Protein AF-A0A7S2HCR4-F1 (afdb_monomer_lite)

Foldseek 3Di:
DLVVVLVVQLVVDDPVCSVVSSVVSVCCCVVVVVVVVVVVLVVCCVPPNDVVSVVVVVVVVVVVVVVVVVCCVVPVPPDDPVVVVVVVVVVVVVVVVVVVVVVVVVVVVD

InterPro domains:
  IPR024989 Major facilitator superfamily associated domain [PF12832] (1-55)
  IPR036259 MFS transporter superfamily [G3DSA:1.20.1250.20] (1-73)
  IPR036259 MFS transporter superfamily [SSF103473] (2-72)
  IPR051717 Major facilitator superfamily MFSD6 [PTHR16172] (1-104)

Secondary structure (DSSP, 8-state):
-HHHHHHHHHHHS-GGGHHHHHHHHHHIIIIIIHHHHHHHHHHHHHHHHHHHHHHHHHHHHHHHHHHHHHHHHHH-----THHHHHHHHHHHHHHHHHHHHHHHHHHH--

Structure (mmCIF, N/CA/C/O backbone):
data_AF-A0A7S2HCR4-F1
#
_entry.id   AF-A0A7S2HCR4-F1
#
loop_
_atom_site.group_PDB
_atom_site.id
_atom_site.type_symbol
_atom_site.label_atom_id
_atom_site.label_alt_id
_atom_site.label_comp_id
_atom_site.label_asym_id
_atom_site.label_entity_id
_atom_site.label_seq_id
_atom_site.pdbx_PDB_ins_code
_atom_site.Cartn_x
_atom_site.Cartn_y
_atom_site.Cartn_z
_atom_site.occupancy
_atom_site.B_iso_or_equiv
_atom_site.auth_seq_id
_atom_site.auth_comp_id
_atom_site.auth_asym_id
_atom_site.auth_atom_id
_atom_site.pdbx_PDB_model_num
ATOM 1 N N . MET A 1 1 ? -8.034 -0.897 -4.986 1.00 66.50 1 MET A N 1
ATOM 2 C CA . MET A 1 1 ? -7.241 -1.214 -3.776 1.00 66.50 1 MET A CA 1
ATOM 3 C C . MET A 1 1 ? -7.246 -0.083 -2.761 1.00 66.50 1 MET A C 1
ATOM 5 O O . MET A 1 1 ? -7.610 -0.363 -1.635 1.00 66.50 1 MET A O 1
ATOM 9 N N . TRP A 1 2 ? -6.952 1.167 -3.141 1.00 79.44 2 TRP A N 1
ATOM 10 C CA . TRP A 1 2 ? -6.887 2.307 -2.209 1.00 79.44 2 TRP A CA 1
ATOM 11 C C . TRP A 1 2 ? -8.051 2.398 -1.201 1.00 79.44 2 TRP A C 1
ATOM 13 O O . TRP A 1 2 ? -7.822 2.290 -0.001 1.00 79.44 2 TRP A O 1
ATOM 23 N N . ALA A 1 3 ? -9.297 2.512 -1.675 1.00 81.62 3 ALA A N 1
ATOM 24 C CA . ALA A 1 3 ? -10.467 2.624 -0.794 1.00 81.62 3 ALA A CA 1
ATOM 25 C C . ALA A 1 3 ? -10.622 1.418 0.153 1.00 81.62 3 ALA A C 1
ATOM 27 O O . ALA A 1 3 ? -10.871 1.593 1.340 1.00 81.62 3 ALA A O 1
ATOM 28 N N . ALA A 1 4 ? -10.390 0.203 -0.353 1.00 84.88 4 ALA A N 1
ATOM 29 C CA . ALA A 1 4 ? -10.445 -1.015 0.452 1.00 84.88 4 ALA A CA 1
ATOM 30 C C . ALA A 1 4 ? -9.337 -1.060 1.518 1.00 84.88 4 ALA A C 1
ATOM 32 O O . ALA A 1 4 ? -9.591 -1.487 2.636 1.00 84.88 4 ALA A O 1
ATOM 33 N N . SER A 1 5 ? -8.124 -0.590 1.208 1.00 85.88 5 SER A N 1
ATOM 34 C CA . SER A 1 5 ? -7.018 -0.519 2.171 1.00 85.88 5 SER A CA 1
ATOM 35 C C . SER A 1 5 ? -7.290 0.488 3.288 1.00 85.88 5 SER A C 1
ATOM 37 O O . SER A 1 5 ? -7.001 0.204 4.448 1.00 85.88 5 SER A O 1
ATOM 39 N N . VAL A 1 6 ? -7.867 1.645 2.952 1.00 87.25 6 VAL A N 1
ATOM 40 C CA . VAL A 1 6 ? -8.254 2.671 3.933 1.00 87.25 6 VAL A CA 1
ATOM 41 C C . VAL A 1 6 ? -9.367 2.151 4.841 1.00 87.25 6 VAL A C 1
ATOM 43 O O . VAL A 1 6 ? -9.264 2.282 6.058 1.00 87.25 6 VAL A O 1
ATOM 46 N N . GLU A 1 7 ? -10.386 1.508 4.270 1.00 86.25 7 GLU A N 1
ATOM 47 C CA . GLU A 1 7 ? -11.500 0.943 5.034 1.00 86.25 7 GLU A CA 1
ATOM 48 C C . GLU A 1 7 ? -11.057 -0.226 5.921 1.00 86.25 7 GLU A C 1
ATOM 50 O O . GLU A 1 7 ? -11.403 -0.287 7.100 1.00 86.25 7 GLU A O 1
ATOM 55 N N . TYR A 1 8 ? -10.202 -1.108 5.399 1.00 85.31 8 TYR A N 1
ATOM 56 C CA . TYR A 1 8 ? -9.607 -2.189 6.178 1.00 85.31 8 TYR A CA 1
ATOM 57 C C . TYR A 1 8 ? -8.803 -1.644 7.366 1.00 85.31 8 TYR A C 1
ATOM 59 O O . TYR A 1 8 ? -9.006 -2.064 8.505 1.00 85.31 8 TYR A O 1
ATOM 67 N N . ALA A 1 9 ? -7.950 -0.644 7.139 1.00 87.12 9 ALA A N 1
ATOM 68 C CA . ALA A 1 9 ? -7.171 -0.019 8.202 1.00 87.12 9 ALA A CA 1
ATOM 69 C C . ALA A 1 9 ? -8.055 0.700 9.236 1.00 87.12 9 ALA A C 1
ATOM 71 O O . ALA A 1 9 ? -7.800 0.602 10.438 1.00 87.12 9 ALA A O 1
ATOM 72 N N . ARG A 1 10 ? -9.126 1.368 8.787 1.00 87.19 10 ARG A N 1
ATOM 73 C CA . ARG A 1 10 ? -10.137 1.978 9.660 1.00 87.19 10 ARG A CA 1
ATOM 74 C C . ARG A 1 10 ? -10.811 0.934 10.548 1.00 87.19 10 ARG A C 1
ATOM 76 O O . ARG A 1 10 ? -10.967 1.179 11.739 1.00 87.19 10 ARG A O 1
ATOM 83 N N . SER A 1 11 ? -11.177 -0.217 9.983 1.00 86.06 11 SER A N 1
ATOM 84 C CA . SER A 1 11 ? -11.845 -1.300 10.715 1.00 86.06 11 SER A CA 1
ATOM 85 C C . SER A 1 11 ? -10.947 -1.960 11.769 1.00 86.06 11 SER A C 1
ATOM 87 O O . SER A 1 11 ? -11.430 -2.413 12.807 1.00 86.06 11 SER A O 1
ATOM 89 N N . LEU A 1 12 ? -9.632 -1.978 11.529 1.00 85.00 12 LEU A N 1
ATOM 90 C CA . LEU A 1 12 ? -8.655 -2.550 12.451 1.00 85.00 12 LEU A CA 1
ATOM 91 C C . LEU A 1 12 ? -8.350 -1.605 13.627 1.00 85.00 12 LEU A C 1
ATOM 93 O O . LEU A 1 12 ? -8.125 -2.062 14.750 1.00 85.00 12 LEU A O 1
ATOM 97 N N . ALA A 1 13 ? -8.356 -0.293 13.376 1.00 85.25 13 ALA A N 1
ATOM 98 C CA . ALA A 1 13 ? -7.997 0.723 14.357 1.00 85.25 13 ALA A CA 1
ATOM 99 C C . ALA A 1 13 ? -9.078 0.935 15.443 1.00 85.25 13 ALA A C 1
ATOM 101 O O . ALA A 1 13 ? -10.278 0.862 15.157 1.00 85.25 13 ALA A O 1
ATOM 102 N N . PRO A 1 14 ? -8.682 1.267 16.689 1.00 84.62 14 PRO A N 1
ATOM 103 C CA . PRO A 1 14 ? -9.604 1.771 17.708 1.00 84.62 14 PRO A CA 1
ATOM 104 C C . PRO A 1 14 ? -10.316 3.043 17.233 1.00 84.62 14 PRO A C 1
ATOM 106 O O . PRO A 1 14 ? -9.724 3.841 16.505 1.00 84.62 14 PRO A O 1
ATOM 109 N N . ILE A 1 15 ? -11.558 3.263 17.680 1.00 85.38 15 ILE A N 1
ATOM 110 C CA . ILE A 1 15 ? -12.421 4.381 17.243 1.00 85.38 15 ILE A CA 1
ATOM 111 C C . ILE A 1 15 ? -11.700 5.732 17.363 1.00 85.38 15 ILE A C 1
ATOM 113 O O . ILE A 1 15 ? -11.708 6.529 16.428 1.00 85.38 15 ILE A O 1
ATOM 117 N N . GLN A 1 16 ? -10.995 5.949 18.474 1.00 92.00 16 GLN A N 1
ATOM 118 C CA . GLN A 1 16 ? -10.278 7.189 18.784 1.00 92.00 16 GLN A CA 1
ATOM 119 C C . GLN A 1 16 ? -9.101 7.467 17.831 1.00 92.00 16 GLN A C 1
ATOM 121 O O . GLN A 1 16 ? -8.626 8.596 17.748 1.00 92.00 16 GLN A O 1
ATOM 126 N N . HIS A 1 17 ? -8.627 6.452 17.103 1.00 90.06 17 HIS A N 1
ATOM 127 C CA . HIS A 1 17 ? -7.440 6.524 16.248 1.00 90.06 17 HIS A CA 1
ATOM 128 C C . HIS A 1 17 ? -7.721 6.201 14.776 1.00 90.06 17 HIS A C 1
ATOM 130 O O . HIS A 1 17 ? -6.784 6.122 13.979 1.00 90.06 17 HIS A O 1
ATOM 136 N N . GLN A 1 18 ? -8.990 6.059 14.377 1.00 90.38 18 GLN A N 1
ATOM 137 C CA . GLN A 1 18 ? -9.350 5.775 12.985 1.00 90.38 18 GLN A CA 1
ATOM 138 C C . GLN A 1 18 ? -8.815 6.844 12.022 1.00 90.38 18 GLN A C 1
ATOM 140 O O . GLN A 1 18 ? -8.238 6.500 10.992 1.00 90.38 18 GLN A O 1
ATOM 145 N N . GLY A 1 19 ? -8.931 8.130 12.375 1.00 89.44 19 GLY A N 1
ATOM 146 C CA . GLY A 1 19 ? -8.413 9.233 11.557 1.00 89.44 19 GLY A CA 1
ATOM 147 C C . GLY A 1 19 ? -6.892 9.182 11.380 1.00 89.44 19 GLY A C 1
ATOM 148 O O . GLY A 1 19 ? -6.391 9.290 10.260 1.00 89.44 19 GLY A O 1
ATOM 149 N N . THR A 1 20 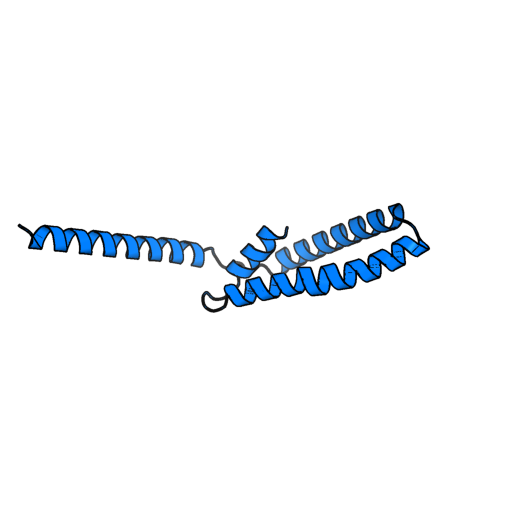? -6.151 8.928 12.463 1.00 93.44 20 THR A N 1
ATOM 150 C CA . THR A 1 20 ? -4.689 8.764 12.422 1.00 93.44 20 THR A CA 1
ATOM 151 C C . THR A 1 20 ? -4.286 7.568 11.564 1.00 93.44 20 THR A C 1
ATOM 153 O O . THR A 1 20 ? -3.360 7.676 10.764 1.00 93.44 20 THR A O 1
ATOM 156 N N . MET A 1 21 ? -5.002 6.445 11.667 1.00 92.81 21 MET A N 1
ATOM 157 C CA . MET A 1 21 ? -4.707 5.254 10.872 1.00 92.81 21 MET A CA 1
ATOM 158 C C . MET A 1 21 ? -4.926 5.495 9.371 1.00 92.81 21 MET A C 1
ATOM 160 O O . MET A 1 21 ? -4.082 5.129 8.555 1.00 92.81 21 MET A O 1
ATOM 164 N N . GLN A 1 22 ? -6.011 6.173 8.989 1.00 91.75 22 GLN A N 1
ATOM 165 C CA . GLN A 1 22 ? -6.242 6.551 7.590 1.00 91.75 22 GLN A CA 1
ATOM 166 C C . GLN A 1 22 ? -5.167 7.522 7.077 1.00 91.75 22 GLN A C 1
ATOM 168 O O . GLN A 1 22 ? -4.685 7.374 5.951 1.00 91.75 22 GLN A O 1
ATOM 173 N N . ALA A 1 23 ? -4.747 8.485 7.906 1.00 91.94 23 ALA A N 1
ATOM 174 C CA . ALA A 1 23 ? -3.667 9.410 7.574 1.00 91.94 23 ALA A CA 1
ATOM 175 C C . ALA A 1 23 ? -2.324 8.686 7.379 1.00 91.94 23 ALA A C 1
ATOM 177 O O . ALA A 1 23 ? -1.598 9.003 6.438 1.00 91.94 23 ALA A O 1
ATOM 178 N N . LEU A 1 24 ? -2.022 7.674 8.200 1.00 93.88 24 LEU A N 1
ATOM 179 C CA . LEU A 1 24 ? -0.830 6.836 8.047 1.00 93.88 24 LEU A CA 1
ATOM 180 C C . LEU A 1 24 ? -0.847 6.056 6.732 1.00 93.88 24 LEU A C 1
ATOM 182 O O . LEU A 1 24 ? 0.131 6.097 5.987 1.00 93.88 24 LEU A O 1
ATOM 186 N N . VAL A 1 25 ? -1.966 5.406 6.399 1.00 92.88 25 VAL A N 1
ATOM 187 C CA . VAL A 1 25 ? -2.120 4.696 5.117 1.00 92.88 25 VAL A CA 1
ATOM 188 C C . VAL A 1 25 ? -1.946 5.660 3.938 1.00 92.88 25 VAL A C 1
ATOM 190 O O . VAL A 1 25 ? -1.288 5.327 2.951 1.00 92.88 25 VAL A O 1
ATOM 193 N N . ARG A 1 26 ? -2.467 6.888 4.056 1.00 89.94 26 ARG A N 1
ATOM 194 C CA . ARG A 1 26 ? -2.302 7.953 3.053 1.00 89.94 26 ARG A CA 1
ATOM 195 C C . ARG A 1 26 ? -0.864 8.411 2.910 1.00 89.94 26 ARG A C 1
ATOM 197 O O . ARG A 1 26 ? -0.386 8.507 1.781 1.00 89.94 26 ARG A O 1
ATOM 204 N N . GLY A 1 27 ? -0.178 8.666 4.017 1.00 92.00 27 GLY A N 1
ATOM 205 C CA . GLY A 1 27 ? 1.232 9.038 4.007 1.00 92.00 27 GLY A CA 1
ATOM 206 C C . GLY A 1 27 ? 2.089 7.949 3.367 1.00 92.00 27 GLY A C 1
ATOM 207 O O . GLY A 1 27 ? 2.879 8.234 2.471 1.00 92.00 27 GLY A O 1
ATOM 208 N N . LEU A 1 28 ? 1.868 6.691 3.749 1.00 92.38 28 LEU A N 1
ATOM 209 C CA . LEU A 1 28 ? 2.616 5.559 3.211 1.00 92.38 28 LEU A CA 1
ATOM 210 C C . LEU A 1 28 ? 2.428 5.415 1.696 1.00 92.38 28 LEU A C 1
ATOM 212 O O . LEU A 1 28 ? 3.400 5.226 0.970 1.00 92.38 28 LEU A O 1
ATOM 216 N N . TYR A 1 29 ? 1.199 5.548 1.198 1.00 90.25 29 TYR A N 1
ATOM 217 C CA . TYR A 1 29 ? 0.937 5.419 -0.232 1.00 90.25 29 TYR A CA 1
ATOM 218 C C . TYR A 1 29 ? 1.476 6.604 -1.039 1.00 90.25 29 TYR A C 1
ATOM 220 O O . TYR A 1 29 ? 2.248 6.411 -1.977 1.00 90.25 29 TYR A O 1
ATOM 228 N N . TYR A 1 30 ? 1.096 7.832 -0.679 1.00 90.19 30 TYR A N 1
ATOM 229 C CA . TYR A 1 30 ? 1.397 9.002 -1.506 1.00 90.19 30 TYR A CA 1
ATOM 230 C C . TYR A 1 30 ? 2.811 9.540 -1.313 1.00 90.19 30 TYR A C 1
ATOM 232 O O . TYR A 1 30 ? 3.424 9.970 -2.284 1.00 90.19 30 TYR A O 1
ATOM 240 N N . LEU A 1 31 ? 3.340 9.542 -0.089 1.00 90.31 31 LEU A N 1
ATOM 241 C CA . LEU A 1 31 ? 4.665 10.114 0.158 1.00 90.31 31 LEU A CA 1
ATOM 242 C C . LEU A 1 31 ? 5.751 9.083 -0.120 1.00 90.31 31 LEU A C 1
ATOM 244 O O . LEU A 1 31 ? 6.681 9.352 -0.873 1.00 90.31 31 LEU A O 1
ATOM 248 N N . ILE A 1 32 ? 5.613 7.888 0.450 1.00 92.38 32 ILE A N 1
ATOM 249 C CA . ILE A 1 32 ? 6.648 6.857 0.346 1.00 92.38 32 ILE A CA 1
ATOM 250 C C . ILE A 1 32 ? 6.482 6.086 -0.964 1.00 92.38 32 ILE A C 1
ATOM 252 O O . ILE A 1 32 ? 7.404 6.052 -1.775 1.00 92.38 32 ILE A O 1
ATOM 256 N N . GLY A 1 33 ? 5.297 5.521 -1.208 1.00 90.38 33 GLY A N 1
ATOM 257 C CA . GLY A 1 33 ? 5.019 4.715 -2.396 1.00 90.38 33 GLY A CA 1
ATOM 258 C C . GLY A 1 33 ? 5.197 5.493 -3.700 1.00 90.38 33 GLY A C 1
ATOM 259 O O . GLY A 1 33 ? 6.041 5.134 -4.521 1.00 90.38 33 GLY A O 1
ATOM 260 N N . CYS A 1 34 ? 4.438 6.575 -3.897 1.00 92.25 34 CYS A N 1
ATOM 261 C CA . CYS A 1 34 ? 4.548 7.375 -5.121 1.00 92.25 34 CYS A CA 1
ATOM 262 C C . CYS A 1 34 ? 5.886 8.121 -5.213 1.00 92.25 34 CYS A C 1
ATOM 264 O O . CYS A 1 34 ? 6.449 8.202 -6.304 1.00 92.25 34 CYS A O 1
ATOM 266 N N . GLY A 1 35 ? 6.420 8.621 -4.093 1.00 94.19 35 GLY A N 1
ATOM 267 C CA . GLY A 1 35 ? 7.712 9.306 -4.061 1.00 94.19 35 GLY A CA 1
ATOM 268 C C . GLY A 1 35 ? 8.846 8.402 -4.539 1.00 94.19 35 GLY A C 1
ATOM 269 O O . GLY A 1 35 ? 9.421 8.641 -5.599 1.00 94.19 35 GLY A O 1
ATOM 270 N N . ILE A 1 36 ? 9.110 7.310 -3.817 1.00 94.38 36 ILE A N 1
ATOM 271 C CA . ILE A 1 36 ? 10.174 6.356 -4.168 1.00 94.38 36 ILE A CA 1
ATOM 272 C C . ILE A 1 36 ? 9.895 5.712 -5.529 1.00 94.38 36 ILE A C 1
ATOM 274 O O . ILE A 1 36 ? 10.799 5.592 -6.356 1.00 94.38 36 ILE A O 1
ATOM 278 N N . GLY A 1 37 ? 8.638 5.341 -5.786 1.00 92.88 37 GLY A N 1
ATOM 279 C CA . GLY A 1 37 ? 8.227 4.716 -7.036 1.00 92.88 37 GLY A CA 1
ATOM 280 C C . GLY A 1 37 ? 8.501 5.592 -8.255 1.00 92.88 37 GLY A C 1
ATOM 281 O O . GLY A 1 37 ? 8.980 5.077 -9.257 1.00 92.88 37 GLY A O 1
ATOM 282 N N . SER A 1 38 ? 8.261 6.903 -8.174 1.00 94.62 38 SER A N 1
ATOM 283 C CA . SER A 1 38 ? 8.511 7.826 -9.290 1.00 94.62 38 SER A CA 1
ATOM 284 C C . SER A 1 38 ? 10.001 7.991 -9.603 1.00 94.62 38 SER A C 1
ATOM 286 O O . SER A 1 38 ? 10.380 7.954 -10.774 1.00 94.62 38 SER A O 1
ATOM 288 N N . VAL A 1 39 ? 10.855 8.085 -8.576 1.00 96.06 39 VAL A N 1
ATOM 289 C CA . VAL A 1 39 ? 12.315 8.168 -8.749 1.00 96.06 39 VAL A CA 1
ATOM 290 C C . VAL A 1 39 ? 12.856 6.870 -9.349 1.00 96.06 39 VAL A C 1
ATOM 292 O O . VAL A 1 39 ? 13.574 6.897 -10.349 1.00 96.06 39 VAL A O 1
ATOM 295 N N . PHE A 1 40 ? 12.466 5.725 -8.783 1.00 95.12 40 PHE A N 1
ATOM 296 C CA . PHE A 1 40 ? 12.886 4.415 -9.276 1.00 95.12 40 PHE A CA 1
ATOM 297 C C . PHE A 1 40 ? 12.388 4.154 -10.704 1.00 95.12 40 PHE A C 1
ATOM 299 O O . PHE A 1 40 ? 13.157 3.715 -11.558 1.00 95.12 40 PHE A O 1
ATOM 306 N N . ALA A 1 41 ? 11.124 4.476 -10.991 1.00 94.31 41 ALA A N 1
ATOM 307 C CA . ALA A 1 41 ? 10.548 4.342 -12.323 1.00 94.31 41 ALA A CA 1
ATOM 308 C C . ALA A 1 41 ? 11.293 5.194 -13.351 1.00 94.31 41 ALA A C 1
ATOM 310 O O . ALA A 1 41 ? 11.600 4.698 -14.430 1.00 94.31 41 ALA A O 1
ATOM 311 N N . GLY A 1 42 ? 11.613 6.449 -13.016 1.00 95.44 42 GLY A N 1
ATOM 312 C CA . GLY A 1 42 ? 12.371 7.336 -13.898 1.00 95.44 42 GLY A CA 1
ATOM 313 C C . GLY A 1 42 ? 13.729 6.746 -14.276 1.00 95.44 42 GLY A C 1
ATOM 314 O O . GLY A 1 42 ? 14.074 6.709 -15.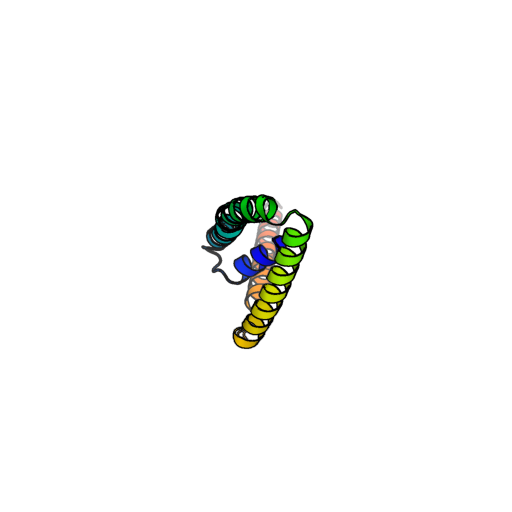456 1.00 95.44 42 GLY A O 1
ATOM 315 N N . TYR A 1 43 ? 14.454 6.203 -13.294 1.00 96.62 43 TYR A N 1
ATOM 316 C CA . TYR A 1 43 ? 15.737 5.540 -13.529 1.00 96.62 43 TYR A CA 1
ATOM 317 C C . TYR A 1 43 ? 15.603 4.304 -14.433 1.00 96.62 43 TYR A C 1
ATOM 319 O O . TYR A 1 43 ? 16.329 4.164 -15.415 1.00 96.62 43 TYR A O 1
ATOM 327 N N . VAL A 1 44 ? 14.637 3.425 -14.149 1.00 96.31 44 VAL A N 1
ATOM 328 C CA . VAL A 1 44 ? 14.426 2.194 -14.930 1.00 96.31 44 VAL A CA 1
ATOM 329 C C . VAL A 1 44 ? 13.963 2.494 -16.356 1.00 96.31 44 VAL A C 1
ATOM 331 O O . VAL A 1 44 ? 14.398 1.827 -17.292 1.00 96.31 44 VAL A O 1
ATOM 334 N N . ILE A 1 45 ? 13.098 3.493 -16.543 1.00 97.38 45 ILE A N 1
ATOM 335 C CA . ILE A 1 45 ? 12.625 3.901 -17.871 1.00 97.38 45 ILE A CA 1
ATOM 336 C C . ILE A 1 45 ? 13.783 4.452 -18.709 1.00 97.38 45 ILE A C 1
ATOM 338 O O . ILE A 1 45 ? 13.843 4.146 -19.898 1.00 97.38 45 ILE A O 1
ATOM 342 N N . ALA A 1 46 ? 14.706 5.210 -18.109 1.00 97.00 46 ALA A N 1
ATOM 343 C CA . ALA A 1 46 ? 15.864 5.752 -18.818 1.00 97.00 46 ALA A CA 1
ATOM 344 C C . ALA A 1 46 ? 16.821 4.656 -19.333 1.00 97.00 46 ALA A C 1
ATOM 346 O O . ALA A 1 46 ? 17.345 4.792 -20.434 1.00 97.00 46 ALA A O 1
ATOM 347 N N . ASP A 1 47 ? 17.016 3.569 -18.574 1.00 97.38 47 ASP A N 1
ATOM 348 C CA . ASP A 1 47 ? 17.913 2.458 -18.948 1.00 97.38 47 ASP A CA 1
ATOM 349 C C . ASP A 1 47 ? 17.235 1.400 -19.844 1.00 97.38 47 ASP A C 1
ATOM 351 O O . ASP A 1 47 ? 17.806 0.929 -20.825 1.00 97.38 47 ASP A O 1
ATOM 355 N N . ARG A 1 48 ? 15.998 1.003 -19.515 1.00 96.38 48 ARG A N 1
ATOM 356 C CA . ARG A 1 48 ? 15.322 -0.186 -20.083 1.00 96.38 48 ARG A CA 1
ATOM 357 C C . ARG A 1 48 ? 14.061 0.132 -20.890 1.00 96.38 48 ARG A C 1
ATOM 359 O O . ARG A 1 48 ? 13.480 -0.770 -21.499 1.00 96.38 48 ARG A O 1
ATOM 366 N N . GLY A 1 49 ? 13.602 1.382 -20.867 1.00 96.69 49 GLY A N 1
ATOM 367 C CA . GLY A 1 49 ? 12.374 1.824 -21.522 1.00 96.69 49 GLY A CA 1
ATOM 368 C C . GLY A 1 49 ? 11.076 1.444 -20.796 1.00 96.69 49 GLY A C 1
ATOM 369 O O . GLY A 1 49 ? 11.037 0.689 -19.820 1.00 96.69 49 GLY A O 1
ATOM 370 N N . TYR A 1 50 ? 9.962 1.967 -21.312 1.00 95.75 50 TYR A N 1
ATOM 371 C CA . TYR A 1 50 ? 8.633 1.845 -20.699 1.00 95.75 50 TYR A CA 1
ATOM 372 C C . TYR A 1 50 ? 8.108 0.406 -20.628 1.00 95.75 50 TYR A C 1
ATOM 374 O O . TYR A 1 50 ? 7.509 0.015 -19.628 1.00 95.75 50 TYR A O 1
ATOM 382 N N . VAL A 1 51 ? 8.340 -0.408 -21.665 1.00 96.69 51 VAL A N 1
ATOM 383 C CA . VAL A 1 51 ? 7.815 -1.785 -21.728 1.00 96.69 51 VAL A CA 1
ATOM 384 C C . VAL A 1 51 ? 8.373 -2.635 -20.588 1.00 96.69 51 VAL A C 1
ATOM 386 O O . VAL A 1 51 ? 7.625 -3.358 -19.930 1.00 96.69 51 VAL A O 1
ATOM 389 N N . PHE A 1 52 ? 9.677 -2.531 -20.321 1.00 95.94 52 PHE A N 1
ATOM 390 C CA . PHE A 1 52 ? 10.298 -3.240 -19.207 1.00 95.94 52 PHE A CA 1
ATOM 391 C C . PHE A 1 52 ? 9.736 -2.763 -17.864 1.00 95.94 52 PHE A C 1
ATOM 393 O O . PHE A 1 52 ? 9.396 -3.594 -17.023 1.00 95.94 52 PHE A O 1
ATOM 400 N N . MET A 1 53 ? 9.550 -1.450 -17.694 1.00 96.00 53 MET A N 1
ATOM 401 C CA . MET A 1 53 ? 8.976 -0.876 -16.476 1.00 96.00 53 MET A CA 1
ATOM 402 C C . MET A 1 53 ? 7.566 -1.413 -16.181 1.00 96.00 53 MET A C 1
ATOM 404 O O . MET A 1 53 ? 7.285 -1.812 -15.052 1.00 96.00 53 MET A O 1
ATOM 408 N N . TYR A 1 54 ? 6.688 -1.499 -17.185 1.00 94.69 54 TYR A N 1
ATOM 409 C CA . TYR A 1 54 ? 5.344 -2.059 -16.995 1.00 94.69 54 TYR A CA 1
ATOM 410 C C . TYR A 1 54 ? 5.367 -3.554 -16.659 1.00 94.69 54 TYR A C 1
ATOM 412 O O . TYR A 1 54 ? 4.613 -3.998 -15.792 1.00 94.69 54 TYR A O 1
ATOM 420 N N . ARG A 1 55 ? 6.254 -4.337 -17.290 1.00 97.12 55 ARG A N 1
ATOM 421 C CA . ARG A 1 55 ? 6.422 -5.767 -16.964 1.00 97.12 55 ARG A CA 1
ATOM 422 C C . ARG A 1 55 ? 6.931 -5.957 -15.536 1.00 97.12 55 ARG A C 1
ATOM 424 O O . ARG A 1 55 ? 6.424 -6.818 -14.814 1.00 97.12 55 ARG A O 1
ATOM 431 N N . LEU A 1 56 ? 7.890 -5.131 -15.117 1.00 95.50 56 LEU A N 1
ATOM 432 C CA . LEU A 1 56 ? 8.419 -5.126 -13.757 1.00 95.50 56 LEU A CA 1
ATOM 433 C C . LEU A 1 56 ? 7.325 -4.757 -12.748 1.00 95.50 56 LEU A C 1
ATOM 435 O O . LEU A 1 56 ? 7.108 -5.497 -11.794 1.00 95.50 56 LEU A O 1
ATOM 439 N N . GLY A 1 57 ? 6.587 -3.673 -12.996 1.00 94.44 57 GLY A N 1
ATOM 440 C CA . GLY A 1 57 ? 5.476 -3.240 -12.148 1.00 94.44 57 GLY A CA 1
ATOM 441 C C . GLY A 1 57 ? 4.390 -4.309 -12.002 1.00 94.44 57 GLY A C 1
ATOM 442 O O . GLY A 1 57 ? 3.959 -4.596 -10.887 1.00 94.44 57 GLY A O 1
ATOM 443 N N . GLY A 1 58 ? 4.004 -4.963 -13.102 1.00 95.75 58 GLY A N 1
ATOM 444 C CA . GLY A 1 58 ? 3.055 -6.080 -13.071 1.00 95.75 58 GLY A CA 1
ATOM 445 C C . GLY A 1 58 ? 3.558 -7.265 -12.243 1.00 95.75 58 GLY A C 1
ATOM 446 O O . GLY A 1 58 ? 2.817 -7.806 -11.424 1.00 95.75 58 GLY A O 1
ATOM 447 N N . THR A 1 59 ? 4.835 -7.624 -12.396 1.00 96.69 59 THR A N 1
ATOM 448 C CA . THR A 1 59 ? 5.464 -8.713 -11.629 1.00 96.69 59 THR A CA 1
ATOM 449 C C . THR A 1 59 ? 5.503 -8.394 -10.136 1.00 96.69 59 THR A C 1
ATOM 451 O O . THR A 1 59 ? 5.110 -9.223 -9.319 1.00 96.69 59 THR A O 1
ATOM 454 N N . LEU A 1 60 ? 5.915 -7.177 -9.770 1.00 95.12 60 LEU A N 1
ATOM 455 C CA . LEU A 1 60 ? 5.937 -6.729 -8.377 1.00 95.12 60 LEU A CA 1
ATOM 456 C C . LEU A 1 60 ? 4.533 -6.737 -7.760 1.00 95.12 60 LEU A C 1
ATOM 458 O O . LEU A 1 60 ? 4.368 -7.170 -6.622 1.00 95.12 60 LEU A O 1
ATOM 462 N N . MET A 1 61 ? 3.513 -6.328 -8.519 1.00 93.81 61 MET A N 1
ATOM 463 C CA . MET A 1 61 ? 2.131 -6.323 -8.042 1.00 93.81 61 MET A CA 1
ATOM 464 C C . MET A 1 61 ? 1.575 -7.736 -7.838 1.00 93.81 61 MET A C 1
ATOM 466 O O . MET A 1 61 ? 0.848 -7.983 -6.873 1.00 93.81 61 MET A O 1
ATOM 470 N N . LEU A 1 62 ? 1.946 -8.680 -8.707 1.00 96.31 62 LEU A N 1
ATOM 471 C CA . LEU A 1 62 ? 1.620 -10.094 -8.537 1.00 96.31 62 LEU A CA 1
ATOM 472 C C . LEU A 1 62 ? 2.270 -10.652 -7.263 1.00 96.31 62 LEU A C 1
ATOM 474 O O . LEU A 1 62 ? 1.577 -11.232 -6.429 1.00 96.31 62 LEU A O 1
ATOM 478 N N . VAL A 1 63 ? 3.575 -10.424 -7.080 1.00 96.25 63 VAL A N 1
ATOM 479 C CA . VAL A 1 63 ? 4.319 -10.872 -5.891 1.00 96.25 63 VAL A CA 1
ATOM 480 C C . VAL A 1 63 ? 3.703 -10.296 -4.616 1.00 96.25 63 VAL A C 1
ATOM 482 O O . VAL A 1 63 ? 3.428 -11.043 -3.679 1.00 96.25 63 VAL A O 1
ATOM 485 N N . TRP A 1 64 ? 3.409 -8.993 -4.596 1.00 92.81 64 TRP A N 1
ATOM 486 C CA . TRP A 1 64 ? 2.756 -8.348 -3.458 1.00 92.81 64 TRP A CA 1
ATOM 487 C C . TRP A 1 64 ? 1.380 -8.951 -3.161 1.00 92.81 64 TRP A C 1
ATOM 489 O O . TRP A 1 64 ? 1.058 -9.214 -2.005 1.00 92.81 64 TRP A O 1
ATOM 499 N N . SER A 1 65 ? 0.588 -9.235 -4.197 1.00 92.69 65 SER A N 1
ATOM 500 C CA . SER A 1 65 ? -0.736 -9.849 -4.044 1.00 92.69 65 SER A CA 1
ATOM 501 C C . SER A 1 65 ? -0.651 -11.256 -3.446 1.00 92.69 65 SER A C 1
ATOM 503 O O . SER A 1 65 ? -1.469 -11.609 -2.597 1.00 92.69 65 SER A O 1
ATOM 505 N N . VAL A 1 66 ? 0.344 -12.054 -3.848 1.00 95.81 66 VAL A N 1
ATOM 506 C CA . VAL A 1 66 ? 0.588 -13.391 -3.283 1.00 95.81 66 VAL A CA 1
ATOM 507 C C . VAL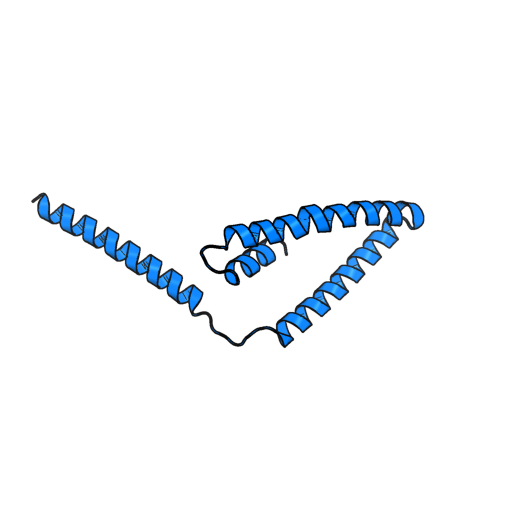 A 1 66 ? 1.003 -13.287 -1.817 1.00 95.81 66 VAL A C 1
ATOM 509 O O . VAL A 1 66 ? 0.396 -13.941 -0.971 1.00 95.81 66 VAL A O 1
ATOM 512 N N . ILE A 1 67 ? 1.977 -12.426 -1.502 1.00 94.81 67 ILE A N 1
ATOM 513 C CA . ILE A 1 67 ? 2.430 -12.193 -0.123 1.00 94.81 67 ILE A CA 1
ATOM 514 C C . ILE A 1 67 ? 1.255 -11.755 0.751 1.00 94.81 67 ILE A C 1
ATOM 516 O O . ILE A 1 67 ? 1.037 -12.330 1.813 1.00 94.81 67 ILE A O 1
ATOM 520 N N . TRP A 1 68 ? 0.462 -10.786 0.292 1.00 89.25 68 TRP A N 1
ATOM 521 C CA . TRP A 1 68 ? -0.698 -10.296 1.029 1.00 89.25 68 TRP A CA 1
ATOM 522 C C . TRP A 1 68 ? -1.713 -11.404 1.314 1.00 89.25 68 TRP A C 1
ATOM 524 O O . TRP A 1 68 ? -2.174 -11.526 2.444 1.00 89.25 68 TRP A O 1
ATOM 534 N N . ASN A 1 69 ? -2.037 -12.244 0.328 1.00 91.19 69 ASN A N 1
ATOM 535 C CA . ASN A 1 69 ? -2.954 -13.365 0.540 1.00 91.19 69 ASN A CA 1
ATOM 536 C C . ASN A 1 69 ? -2.405 -14.371 1.557 1.00 91.19 69 ASN A C 1
ATOM 538 O O . ASN A 1 69 ? -3.147 -14.801 2.436 1.00 91.19 69 ASN A O 1
ATOM 542 N N . ILE A 1 70 ? -1.113 -14.706 1.484 1.00 94.62 70 ILE A N 1
ATOM 543 C CA . ILE A 1 70 ? -0.470 -15.601 2.457 1.00 94.62 70 ILE A CA 1
ATOM 544 C C . ILE A 1 70 ? -0.531 -14.992 3.860 1.00 94.62 70 ILE A C 1
ATOM 546 O O . ILE A 1 70 ? -0.915 -15.677 4.804 1.00 94.62 70 ILE A O 1
ATOM 550 N N . LEU A 1 71 ? -0.196 -13.706 3.998 1.00 90.56 71 LEU A N 1
ATOM 551 C CA . LEU A 1 71 ? -0.244 -13.005 5.279 1.00 90.56 71 LEU A CA 1
ATOM 552 C C . LEU A 1 71 ? -1.667 -12.940 5.831 1.00 90.56 71 LEU A C 1
ATOM 554 O O . LEU A 1 71 ? -1.864 -13.202 7.010 1.00 90.56 71 LEU A O 1
ATOM 558 N N . MET A 1 72 ? -2.664 -12.653 4.997 1.00 86.44 72 MET A N 1
ATOM 559 C CA . MET A 1 72 ? -4.058 -12.687 5.426 1.00 86.44 72 MET A CA 1
ATOM 560 C C . MET A 1 72 ? -4.438 -14.092 5.896 1.00 86.44 72 MET A C 1
ATOM 562 O O . MET A 1 72 ? -4.952 -14.237 6.997 1.00 86.44 72 MET A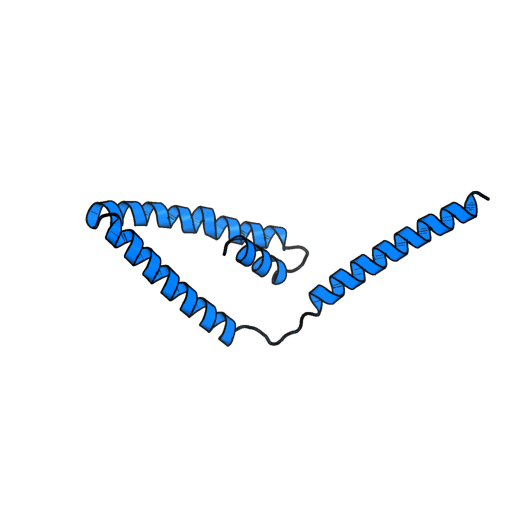 O 1
ATOM 566 N N . VAL A 1 73 ? -4.126 -15.151 5.152 1.00 89.69 73 VAL A N 1
ATOM 567 C CA . VAL A 1 73 ? -4.438 -16.523 5.590 1.00 89.69 73 VAL A CA 1
ATOM 568 C C . VAL A 1 73 ? -3.724 -16.885 6.899 1.00 89.69 73 VAL A C 1
ATOM 570 O O . VAL A 1 73 ? -4.331 -17.503 7.771 1.00 89.69 73 VAL A O 1
ATOM 573 N N . ALA A 1 74 ? -2.463 -16.484 7.059 1.00 89.62 74 ALA A N 1
ATOM 574 C CA . ALA A 1 74 ? -1.660 -16.806 8.236 1.00 89.62 74 ALA A CA 1
ATOM 575 C C . ALA A 1 74 ? -2.054 -16.000 9.484 1.00 89.62 74 ALA A C 1
ATOM 577 O O . ALA A 1 74 ? -2.014 -16.529 10.592 1.00 89.62 74 ALA A O 1
ATOM 578 N N . PHE A 1 75 ? -2.415 -14.726 9.310 1.00 84.44 75 PHE A N 1
ATOM 579 C CA . PHE A 1 75 ? -2.579 -13.772 10.407 1.00 84.44 75 PHE A CA 1
ATOM 580 C C . PHE A 1 75 ? -4.002 -13.273 10.606 1.00 84.44 75 PHE A C 1
ATOM 582 O O . PHE A 1 75 ? -4.202 -12.512 11.548 1.00 84.44 75 PHE A O 1
ATOM 589 N N . THR A 1 76 ? -4.989 -13.666 9.789 1.00 73.19 76 THR A N 1
ATOM 590 C CA . THR A 1 76 ? -6.390 -13.315 10.071 1.00 73.19 76 THR A CA 1
ATOM 591 C C . THR A 1 76 ? -6.785 -13.994 11.380 1.00 73.19 76 THR A C 1
ATOM 593 O O . THR A 1 76 ? -6.948 -15.219 11.407 1.00 73.19 76 THR A O 1
ATOM 596 N N . PRO A 1 77 ? -6.949 -13.245 12.485 1.00 59.28 77 PRO A N 1
ATOM 597 C CA . PRO A 1 77 ? -7.459 -13.830 13.704 1.00 59.28 77 PRO A CA 1
ATOM 598 C C . PRO A 1 77 ? -8.898 -14.250 13.404 1.00 59.28 77 PRO A C 1
ATOM 600 O O . PRO A 1 77 ? -9.681 -13.460 12.873 1.00 59.28 77 PRO A O 1
ATOM 603 N N . LYS A 1 78 ? -9.268 -15.491 13.733 1.00 56.97 78 LYS A N 1
ATOM 604 C CA . LYS A 1 78 ? -10.677 -15.893 13.812 1.00 56.97 78 LYS A CA 1
ATOM 605 C C . LYS A 1 78 ? -11.318 -15.145 14.983 1.00 56.97 78 LYS A C 1
ATOM 607 O O . LYS A 1 78 ? -11.548 -15.736 16.031 1.00 56.97 78 LYS A O 1
ATOM 612 N N . THR A 1 79 ? -11.584 -13.853 14.849 1.00 54.22 79 THR A N 1
ATOM 613 C CA . THR A 1 79 ? -12.446 -13.144 15.792 1.00 54.22 79 THR A CA 1
ATOM 614 C C . THR A 1 79 ? -13.495 -12.318 15.067 1.00 54.22 79 THR A C 1
ATOM 616 O O . THR A 1 79 ? -13.240 -11.768 13.996 1.00 54.22 79 THR A O 1
ATOM 619 N N . PRO A 1 80 ? -14.726 -12.330 15.602 1.00 51.00 80 PRO A N 1
ATOM 620 C CA . PRO A 1 80 ? -15.933 -12.179 14.811 1.00 51.00 80 PRO A CA 1
ATOM 621 C C . PRO A 1 80 ? -16.279 -10.707 14.615 1.00 51.00 80 PRO A C 1
ATOM 623 O O . PRO A 1 80 ? -15.846 -9.844 15.374 1.00 51.00 80 PRO A O 1
ATOM 626 N N . ASN A 1 81 ? -17.157 -10.475 13.646 1.00 53.69 81 ASN A N 1
ATOM 627 C CA . ASN A 1 81 ? -17.921 -9.266 13.314 1.00 53.69 81 ASN A CA 1
ATOM 628 C C . ASN A 1 81 ? -18.576 -8.468 14.477 1.00 53.69 81 ASN A C 1
ATOM 630 O O . ASN A 1 81 ? -19.401 -7.597 14.213 1.00 53.69 81 ASN A O 1
ATOM 634 N N . ALA A 1 82 ? -18.236 -8.708 15.745 1.00 53.53 82 ALA A N 1
ATOM 635 C CA . ALA A 1 82 ? -18.846 -8.095 16.924 1.00 53.53 82 ALA A CA 1
ATOM 636 C C . ALA A 1 82 ? -18.842 -6.554 16.891 1.00 53.53 82 ALA A C 1
ATOM 638 O O . ALA A 1 82 ? -19.820 -5.938 17.292 1.00 53.53 82 ALA A O 1
ATOM 639 N N . ARG A 1 83 ? -17.810 -5.912 16.320 1.00 55.72 83 ARG A N 1
ATOM 640 C CA . ARG A 1 83 ? -17.747 -4.437 16.263 1.00 55.72 83 ARG A CA 1
ATOM 641 C C . ARG A 1 83 ? -18.715 -3.803 15.257 1.00 55.72 83 ARG A C 1
ATOM 643 O O . ARG A 1 83 ? -19.131 -2.670 15.466 1.00 55.72 83 ARG A O 1
ATOM 650 N N . VAL A 1 84 ? -19.072 -4.496 14.170 1.00 59.00 84 VAL A N 1
ATOM 651 C CA . VAL A 1 84 ? -20.074 -3.989 13.207 1.00 59.00 84 VAL A CA 1
ATOM 652 C C . VAL A 1 84 ? -21.475 -4.083 13.814 1.00 59.00 84 VAL A C 1
ATOM 654 O O . VAL A 1 84 ? -22.290 -3.185 13.619 1.00 59.00 84 VAL A O 1
ATOM 657 N N . VAL A 1 85 ? -21.718 -5.131 14.605 1.00 60.66 85 VAL A N 1
ATOM 658 C CA . VAL A 1 85 ? -22.968 -5.321 15.350 1.00 60.66 85 VAL A CA 1
ATOM 659 C C . VAL A 1 85 ? -23.116 -4.264 16.453 1.00 60.66 85 VAL A C 1
ATOM 661 O O . VAL A 1 85 ? -24.186 -3.678 16.570 1.00 60.66 85 VAL A O 1
ATOM 664 N N . ASP A 1 86 ? -22.041 -3.930 17.177 1.00 63.16 86 ASP A N 1
ATOM 665 C CA . ASP A 1 86 ? -22.078 -2.890 18.220 1.00 63.16 86 ASP A CA 1
ATOM 666 C C . ASP A 1 86 ? -22.376 -1.486 17.672 1.00 63.16 86 ASP A C 1
ATOM 668 O O . ASP A 1 86 ? -23.105 -0.724 18.299 1.00 63.16 86 ASP A O 1
ATOM 672 N N . HIS A 1 87 ? -21.847 -1.119 16.500 1.00 65.00 87 HIS A N 1
ATOM 673 C CA . HIS A 1 87 ? -22.118 0.200 15.913 1.00 65.00 87 HIS A CA 1
ATOM 674 C C . HIS A 1 87 ? -23.548 0.337 15.392 1.00 65.00 87 HIS A C 1
ATOM 676 O O . HIS A 1 87 ? -24.148 1.398 15.563 1.00 65.00 87 HIS A O 1
ATOM 682 N N . ALA A 1 88 ? -24.094 -0.725 14.794 1.00 71.19 88 ALA A N 1
ATOM 683 C CA . ALA A 1 88 ? -25.498 -0.759 14.404 1.00 71.19 88 ALA A CA 1
ATOM 684 C C . ALA A 1 88 ? -26.404 -0.633 15.639 1.00 71.19 88 ALA A C 1
ATOM 686 O O . A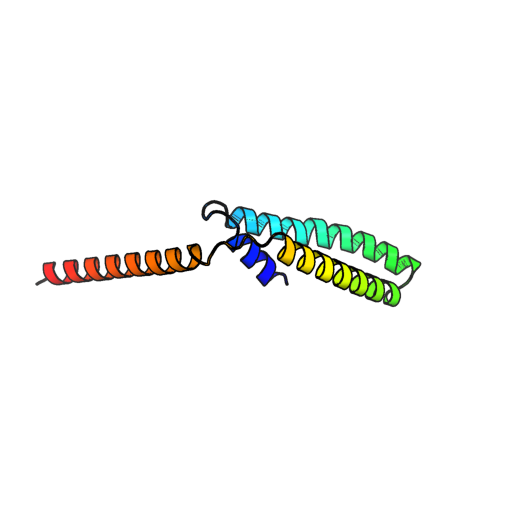LA A 1 88 ? -27.280 0.225 15.658 1.00 71.19 88 ALA A O 1
ATOM 687 N N . ALA A 1 89 ? -26.113 -1.391 16.701 1.00 76.31 89 ALA A N 1
ATOM 688 C CA . ALA A 1 89 ? -26.870 -1.347 17.950 1.00 76.31 89 ALA A CA 1
ATOM 689 C C . ALA A 1 89 ? -26.774 0.017 18.662 1.00 76.31 89 ALA A C 1
ATOM 691 O O . ALA A 1 89 ? -27.769 0.530 19.172 1.00 76.31 89 ALA A O 1
ATOM 692 N N . LEU A 1 90 ? -25.595 0.651 18.672 1.00 82.19 90 LEU A N 1
ATOM 693 C CA . LEU A 1 90 ? -25.422 1.978 19.266 1.00 82.19 90 LEU A CA 1
ATOM 694 C C . LEU A 1 90 ? -26.198 3.043 18.480 1.00 82.19 90 LEU A C 1
ATOM 696 O O . LEU A 1 90 ? -26.852 3.894 19.078 1.00 82.19 90 LEU A O 1
ATOM 700 N N . GLN A 1 91 ? -26.153 2.986 17.149 1.00 84.38 91 GLN A N 1
ATOM 701 C CA . GLN A 1 91 ? -26.876 3.920 16.289 1.00 84.38 91 GLN A CA 1
ATOM 702 C C . GLN A 1 91 ? -28.396 3.753 16.423 1.00 84.38 91 GLN A C 1
ATOM 704 O O . GLN A 1 91 ? -29.114 4.748 16.476 1.00 84.38 91 GLN A O 1
ATOM 709 N N . GLU A 1 92 ? -28.872 2.516 16.567 1.00 85.69 92 GLU A N 1
ATOM 710 C CA . GLU A 1 92 ? -30.275 2.202 16.845 1.00 85.69 92 GLU A CA 1
ATOM 711 C C . GLU A 1 92 ? -30.713 2.757 18.213 1.00 85.69 92 GLU A C 1
ATOM 713 O O . GLU A 1 92 ? -31.727 3.446 18.301 1.00 85.69 92 GLU A O 1
ATOM 718 N N . SER A 1 93 ? -29.885 2.600 19.255 1.00 84.50 93 SER A N 1
ATOM 719 C CA . SER A 1 93 ? -30.175 3.145 20.593 1.00 84.50 93 SER A CA 1
ATOM 720 C C . SER A 1 93 ? -30.207 4.681 20.656 1.00 84.50 93 SER A C 1
ATOM 722 O O . SER A 1 93 ? -30.941 5.260 21.458 1.00 84.50 93 SER A O 1
ATOM 724 N N . LEU A 1 94 ? -29.416 5.360 19.818 1.00 90.00 94 LEU A N 1
ATOM 725 C CA . LEU A 1 94 ? -29.415 6.823 19.725 1.00 90.00 94 LEU A CA 1
ATOM 726 C C . LEU A 1 94 ? -30.673 7.333 19.021 1.00 90.00 94 LEU A C 1
ATOM 728 O O . LEU A 1 94 ? -3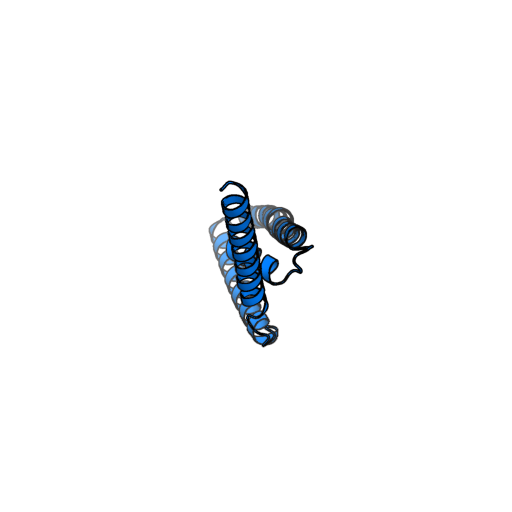1.286 8.286 19.495 1.00 90.00 94 LEU A O 1
ATOM 732 N N . LEU A 1 95 ? -31.088 6.659 17.946 1.00 93.50 95 LEU A N 1
ATOM 733 C CA . LEU A 1 95 ? -32.327 6.981 17.240 1.00 93.50 95 LEU A CA 1
ATOM 734 C C . LEU A 1 95 ? -33.560 6.745 18.121 1.00 93.50 95 LEU A C 1
ATOM 736 O O . LEU A 1 95 ? -34.472 7.570 18.125 1.00 93.50 95 LEU A O 1
ATOM 740 N N . GLU A 1 96 ? -33.583 5.667 18.912 1.00 93.56 96 GLU A N 1
ATOM 741 C CA . GLU A 1 96 ? -34.652 5.440 19.893 1.00 93.56 96 GLU A CA 1
ATOM 742 C C . GLU A 1 96 ? -34.701 6.528 20.970 1.00 93.56 96 GLU A C 1
ATOM 744 O O . GLU A 1 96 ? -35.789 6.952 21.371 1.00 93.56 96 GLU A O 1
ATOM 749 N N . LYS A 1 97 ? -33.541 7.005 21.439 1.00 92.75 97 LYS A N 1
ATOM 750 C CA . LYS A 1 97 ? -33.482 8.112 22.400 1.00 92.75 97 LYS A CA 1
ATOM 751 C C . LYS A 1 97 ? -34.053 9.403 21.824 1.00 92.75 97 LYS A C 1
ATOM 753 O O . LYS A 1 97 ? -34.916 9.995 22.465 1.00 92.75 97 LYS A O 1
ATOM 758 N N . GLU A 1 98 ? -33.630 9.799 20.625 1.00 93.56 98 GLU A N 1
ATOM 759 C CA . GLU A 1 98 ? -34.159 11.001 19.966 1.00 93.56 98 GLU A CA 1
ATOM 760 C C . GLU A 1 98 ? -35.672 10.893 19.732 1.00 93.56 98 GLU A C 1
ATOM 762 O O . GLU A 1 98 ? -36.418 11.829 20.016 1.00 93.56 98 GLU A O 1
ATOM 767 N N . ALA A 1 99 ? -36.158 9.731 19.281 1.00 93.31 99 ALA A N 1
ATOM 768 C CA . ALA A 1 99 ? -37.586 9.509 19.067 1.00 93.31 99 ALA A CA 1
ATOM 769 C C . ALA A 1 99 ? -38.405 9.637 20.366 1.00 93.31 99 ALA A C 1
ATOM 771 O O . ALA A 1 99 ? -39.514 10.179 20.349 1.00 93.31 99 ALA A O 1
ATOM 772 N N . ASN A 1 100 ? -37.867 9.164 21.494 1.00 94.44 100 ASN A N 1
ATOM 773 C CA . ASN A 1 100 ? -38.516 9.297 22.797 1.00 94.44 100 ASN A CA 1
ATOM 774 C C . ASN A 1 100 ? -38.502 10.737 23.322 1.00 94.44 100 ASN A C 1
ATOM 776 O O . ASN A 1 100 ? -39.523 11.180 23.845 1.00 94.44 100 ASN A O 1
ATOM 780 N N . GLU A 1 101 ? -37.412 11.486 23.145 1.00 94.50 101 GLU A N 1
ATOM 781 C CA . GLU A 1 101 ? -37.349 12.903 23.538 1.00 94.50 101 GLU A CA 1
ATOM 782 C C . GLU A 1 101 ? -38.384 13.743 22.775 1.00 94.50 101 GLU A C 1
ATOM 784 O O . GLU A 1 101 ? -39.155 14.486 23.385 1.00 94.50 101 GLU A O 1
ATOM 789 N N . VAL A 1 102 ? -38.492 13.541 21.457 1.00 94.00 102 VAL A N 1
ATOM 790 C CA . VAL A 1 102 ? -39.505 14.209 20.620 1.00 94.00 102 VAL A CA 1
ATOM 791 C C . VAL A 1 102 ? -40.926 13.851 21.071 1.00 94.00 102 VAL A C 1
ATOM 793 O O . VAL A 1 102 ? -41.823 14.699 21.092 1.00 94.00 102 VAL A O 1
ATOM 796 N N . ARG A 1 103 ? -41.153 12.592 21.464 1.00 92.81 103 ARG A N 1
ATOM 797 C CA . ARG A 1 103 ? -42.456 12.138 21.962 1.00 92.81 103 ARG A CA 1
ATOM 798 C C . ARG A 1 103 ? -42.817 12.781 23.301 1.00 92.81 103 ARG A C 1
ATOM 800 O O . ARG A 1 103 ? -43.967 13.179 23.485 1.00 92.81 103 ARG A O 1
ATOM 807 N N . GLU A 1 104 ? -41.862 12.894 24.220 1.00 93.25 104 GLU A N 1
ATOM 808 C CA . GLU A 1 104 ? -42.072 13.558 25.509 1.00 93.25 104 GLU A CA 1
ATOM 809 C C . GLU A 1 104 ? -42.355 15.055 25.349 1.00 93.25 104 GLU A C 1
ATOM 811 O O . GLU A 1 104 ? -43.261 15.570 26.006 1.00 93.25 104 GLU A O 1
ATOM 816 N N . GLU A 1 105 ? -41.650 15.754 24.454 1.00 91.25 105 GLU A N 1
ATOM 817 C CA . GLU A 1 105 ? -41.944 17.160 24.150 1.00 91.25 105 GLU A CA 1
ATOM 818 C C . GLU A 1 105 ? -43.358 17.341 23.594 1.00 91.25 105 GLU A C 1
ATOM 820 O O . GLU A 1 105 ? -44.093 18.218 24.050 1.00 91.25 105 GLU A O 1
ATOM 825 N N . SER A 1 106 ? -43.786 16.470 22.673 1.00 90.81 106 SER A N 1
ATOM 826 C CA . SER A 1 106 ? -45.140 16.527 22.116 1.00 90.81 106 SER A CA 1
ATOM 827 C C . SER A 1 106 ? -46.228 16.329 23.176 1.00 90.81 106 SER A C 1
ATOM 829 O O . SER A 1 106 ? -47.315 16.881 23.028 1.00 90.81 106 SER A O 1
ATOM 831 N N . HIS A 1 107 ? -45.959 15.557 24.232 1.00 89.44 107 HIS A N 1
ATOM 832 C CA . HIS A 1 107 ? -46.891 15.353 25.345 1.00 89.44 107 HIS A CA 1
ATOM 833 C C . HIS A 1 107 ? -46.923 16.529 26.335 1.00 89.44 107 HIS A C 1
ATOM 835 O O . HIS A 1 107 ? -47.905 16.670 27.054 1.00 89.44 107 HIS A O 1
ATOM 841 N N . ARG A 1 108 ? -45.881 17.370 26.395 1.00 89.75 108 ARG A N 1
ATOM 842 C CA . ARG A 1 108 ? -45.840 18.556 27.275 1.00 89.75 108 ARG A CA 1
ATOM 843 C C . ARG A 1 108 ? -46.564 19.776 26.701 1.00 89.75 108 ARG A C 1
ATOM 845 O O . ARG A 1 108 ? -46.809 20.726 27.438 1.00 89.75 108 ARG A O 1
ATOM 852 N N . LEU A 1 109 ? -46.848 19.776 25.400 1.00 85.44 109 LEU A N 1
ATOM 853 C CA . LEU A 1 109 ? -47.452 20.901 24.675 1.00 85.44 109 LEU A CA 1
ATOM 854 C C . LEU A 1 109 ? -48.987 20.819 24.555 1.00 85.44 109 LEU A C 1
ATOM 856 O O . LEU A 1 109 ? -49.586 21.713 23.957 1.00 85.44 109 LEU A O 1
ATOM 860 N N . ILE A 1 110 ? -49.609 19.770 25.102 1.00 76.75 110 ILE A N 1
ATOM 861 C CA . ILE A 1 110 ? -51.066 19.540 25.142 1.00 76.75 110 ILE A CA 1
ATOM 862 C C . ILE A 1 110 ? -51.543 19.686 26.586 1.00 76.75 110 ILE A C 1
ATOM 864 O O . ILE A 1 110 ? -52.589 20.342 26.788 1.00 76.75 110 ILE A O 1
#

Organism: NCBI:txid3111310

Sequence (110 aa):
MWAASVEYARSLAPIQHQGTMQALVRGLYYLIGCGIGSVFAGYVIADRGYVFMYRLGGTLMLVWSVIWNILMVAFTPKTPNARVVDHAALQESLLEKEANEVREESHRLI

Radius of gyration: 23.53 Å; chains: 1; bounding box: 69×38×49 Å

pLDDT: mean 87.29, std 11.46, range [51.0, 97.38]